Protein AF-A0A920LMZ7-F1 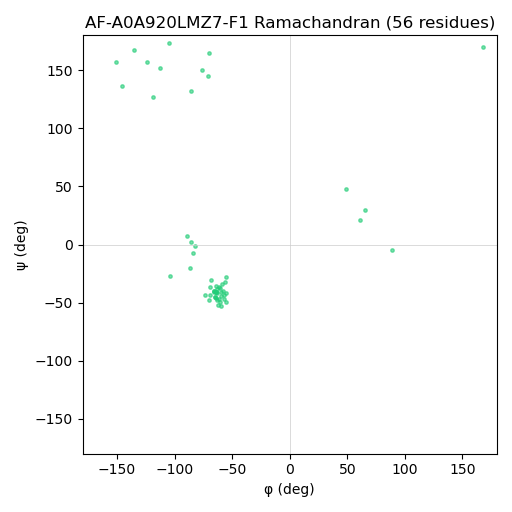(afdb_monomer)

Sequence (58 aa):
MSLIELKTFLAVIDYKGVTPAARELNITQPAITKRLINLKNFFGINTLYSRKKNGEFV

pLDDT: mean 96.55, std 2.7, range [83.25, 98.56]

Mean predicted aligned error: 2.24 Å

Nearest PDB structures (foldseek):
  4ihs-assembly1_B  TM=8.384E-01  e=5.808E-03  Acinetobacter baylyi ADP1
  4ihs-assembly3_C  TM=8.308E-01  e=7.621E-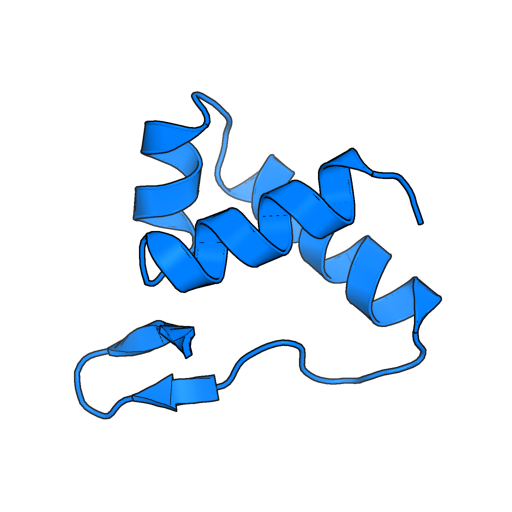03  Acinetobacter baylyi ADP1
  5y9s-assembly1_B  TM=8.176E-01  e=6.216E-03  Vibrio vulnificus CMCP6
  6xtv-assembly1_B  TM=8.416E-01  e=8.730E-03  Corynebacterium glutamicum MB001
  4wsz-assembly1_B  TM=8.537E-01  e=1.514E-01  unclassified

Solvent-accessible surface area (backbone atoms only — not comparable to full-atom values): 3301 Å² total; per-residue (Å²): 122,53,74,66,29,56,53,50,50,51,39,23,47,75,51,30,25,60,66,54,25,16,63,76,69,73,49,55,52,69,60,52,52,52,31,48,50,48,43,29,62,64,72,75,47,95,72,93,64,48,70,48,99,88,66,36,33,83

Foldseek 3Di:
DDPVLVVLLVLLQVLQHLVSSCVVVVHDSVVSVVSPVVVCVVVVHDDSWDADPVGGTD

Structure (mmCIF, N/CA/C/O backbone):
data_AF-A0A920LMZ7-F1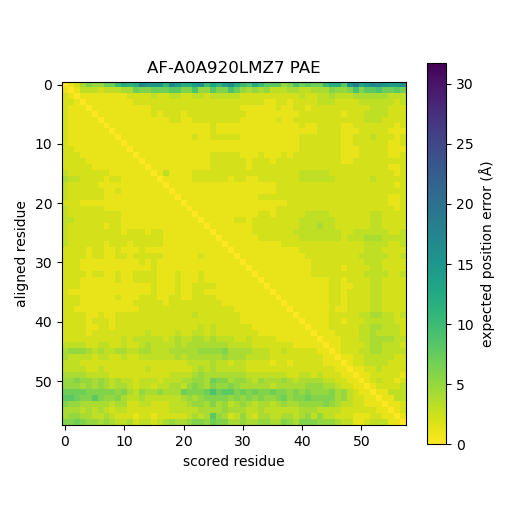
#
_entry.id   AF-A0A920LMZ7-F1
#
loop_
_atom_site.group_PDB
_atom_site.id
_atom_site.type_symbol
_atom_site.label_atom_id
_atom_site.label_alt_id
_atom_site.label_comp_id
_atom_site.label_asym_id
_atom_site.label_entity_id
_atom_site.label_seq_id
_atom_site.pdbx_PDB_ins_code
_atom_site.Cartn_x
_atom_site.Cartn_y
_atom_site.Cartn_z
_atom_site.occupancy
_atom_site.B_iso_or_equiv
_atom_site.auth_seq_id
_atom_site.auth_comp_id
_atom_site.auth_asym_id
_atom_site.auth_atom_id
_atom_site.pdbx_PDB_model_num
ATOM 1 N N . MET A 1 1 ? -13.762 8.631 -4.740 1.00 83.25 1 MET A N 1
ATOM 2 C CA . MET A 1 1 ? -13.394 7.249 -5.095 1.00 83.25 1 MET A CA 1
ATOM 3 C C . MET A 1 1 ? -13.548 7.047 -6.587 1.00 83.25 1 MET A C 1
ATOM 5 O O . MET A 1 1 ? -14.539 7.490 -7.155 1.00 83.25 1 MET A O 1
ATOM 9 N N . SER A 1 2 ? -12.585 6.369 -7.197 1.00 94.38 2 SER A N 1
ATOM 10 C CA . SER A 1 2 ? -12.605 5.919 -8.589 1.00 94.38 2 SER A CA 1
ATOM 11 C C . SER A 1 2 ? -12.401 4.403 -8.666 1.00 94.38 2 SER A C 1
ATOM 13 O O . SER A 1 2 ? -11.807 3.796 -7.774 1.00 94.38 2 SER A O 1
ATOM 15 N N . LEU A 1 3 ? -12.851 3.776 -9.758 1.00 96.31 3 LEU A N 1
ATOM 16 C CA . LEU A 1 3 ? -12.690 2.330 -9.970 1.00 96.31 3 LEU A CA 1
ATOM 17 C C . LEU A 1 3 ? -11.220 1.885 -9.894 1.00 96.31 3 LEU A C 1
ATOM 19 O O . LEU A 1 3 ? -10.921 0.778 -9.450 1.00 96.31 3 LEU A O 1
ATOM 23 N N . ILE A 1 4 ? -10.291 2.751 -10.304 1.00 96.81 4 ILE A N 1
ATOM 24 C CA . ILE A 1 4 ? -8.861 2.446 -10.280 1.00 96.81 4 ILE A CA 1
ATOM 25 C C . ILE A 1 4 ? -8.305 2.346 -8.854 1.00 96.81 4 ILE A C 1
ATOM 27 O O . ILE A 1 4 ? -7.396 1.554 -8.618 1.00 96.81 4 ILE A O 1
ATOM 31 N N . GLU A 1 5 ? -8.857 3.089 -7.893 1.00 97.56 5 GLU A N 1
ATOM 32 C CA . GLU A 1 5 ? -8.456 3.007 -6.483 1.00 97.56 5 GLU A CA 1
ATOM 33 C C . GLU A 1 5 ? -8.893 1.675 -5.873 1.00 97.56 5 GLU A C 1
ATOM 35 O O . GLU A 1 5 ? -8.083 1.004 -5.235 1.00 97.56 5 GLU A O 1
ATOM 40 N N . LEU A 1 6 ? -10.122 1.237 -6.164 1.00 97.50 6 LEU A N 1
ATOM 41 C CA . LEU A 1 6 ? -10.626 -0.061 -5.714 1.00 97.50 6 LEU A CA 1
ATOM 42 C C . LEU A 1 6 ? -9.844 -1.225 -6.343 1.00 97.50 6 LEU A C 1
ATOM 44 O O . LEU A 1 6 ? -9.410 -2.126 -5.632 1.00 97.50 6 LEU A O 1
ATOM 48 N N . LYS A 1 7 ? -9.582 -1.180 -7.657 1.00 97.56 7 LYS A N 1
ATOM 49 C CA . LYS A 1 7 ? -8.740 -2.183 -8.337 1.00 97.56 7 LYS A CA 1
ATOM 50 C C . LYS A 1 7 ? -7.315 -2.218 -7.784 1.00 97.56 7 LYS A C 1
ATOM 52 O O . LYS A 1 7 ? -6.733 -3.287 -7.662 1.00 97.56 7 LYS A O 1
ATOM 57 N N . THR A 1 8 ? -6.762 -1.055 -7.433 1.00 98.06 8 THR A N 1
ATOM 58 C CA . THR A 1 8 ? -5.434 -0.972 -6.810 1.00 98.06 8 THR A CA 1
ATOM 59 C C . THR A 1 8 ? -5.435 -1.625 -5.429 1.00 98.06 8 THR A C 1
ATOM 61 O O . THR A 1 8 ? -4.492 -2.337 -5.101 1.00 98.06 8 THR A O 1
ATOM 64 N N . PHE A 1 9 ? -6.490 -1.426 -4.634 1.00 98.12 9 PHE A N 1
ATOM 65 C CA . PHE A 1 9 ? -6.646 -2.121 -3.359 1.00 98.12 9 PHE A CA 1
ATOM 66 C C . PHE A 1 9 ? -6.715 -3.642 -3.534 1.00 98.12 9 PHE A C 1
ATOM 68 O O . PHE A 1 9 ? -5.941 -4.344 -2.890 1.00 98.12 9 PHE A O 1
ATOM 75 N N . LEU A 1 10 ? -7.555 -4.141 -4.448 1.00 98.00 10 LEU A N 1
ATOM 76 C CA . LEU A 1 10 ? -7.646 -5.579 -4.732 1.00 98.00 10 LEU A CA 1
ATOM 77 C C . LEU A 1 10 ? -6.291 -6.160 -5.150 1.00 98.00 10 LEU A C 1
ATOM 79 O O . LEU A 1 10 ? -5.841 -7.130 -4.555 1.00 98.00 10 LEU A O 1
ATOM 83 N N . ALA A 1 11 ? -5.575 -5.494 -6.059 1.00 98.25 11 ALA A N 1
ATOM 84 C CA . ALA A 1 11 ? -4.239 -5.919 -6.470 1.00 98.25 11 ALA A CA 1
ATOM 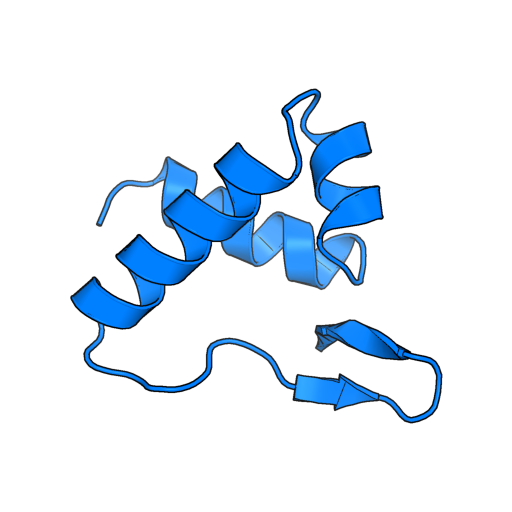85 C C . ALA A 1 11 ? -3.251 -5.997 -5.290 1.00 98.25 11 ALA A C 1
ATOM 87 O O . ALA A 1 11 ? -2.457 -6.927 -5.201 1.00 98.25 11 ALA A O 1
ATOM 88 N N . VAL A 1 12 ? -3.296 -5.048 -4.353 1.00 98.38 12 VAL A N 1
ATOM 89 C CA . VAL A 1 12 ? -2.432 -5.066 -3.157 1.00 98.38 12 VAL A CA 1
ATOM 90 C C . VAL A 1 12 ? -2.726 -6.274 -2.264 1.00 98.38 12 VAL A C 1
ATOM 92 O O . VAL A 1 12 ? -1.790 -6.842 -1.698 1.00 98.38 12 VAL A O 1
ATOM 95 N N . ILE A 1 13 ? -3.989 -6.690 -2.162 1.00 98.19 13 ILE A N 1
ATOM 96 C CA . ILE A 1 13 ? -4.390 -7.896 -1.424 1.00 98.19 13 ILE A CA 1
ATOM 97 C C . ILE A 1 13 ? -4.010 -9.171 -2.184 1.00 98.19 13 ILE A C 1
ATOM 99 O O . ILE A 1 13 ? -3.479 -10.110 -1.581 1.00 98.19 13 ILE A O 1
ATOM 103 N N . ASP A 1 14 ? -4.237 -9.212 -3.494 1.00 98.25 14 ASP A N 1
ATOM 104 C CA . ASP A 1 14 ? -3.951 -10.376 -4.339 1.00 98.25 14 ASP A CA 1
ATOM 105 C C . ASP A 1 14 ? -2.449 -10.663 -4.379 1.00 98.25 14 ASP A C 1
ATOM 107 O O . ASP A 1 14 ? -2.017 -11.787 -4.118 1.00 98.25 14 ASP A O 1
ATOM 111 N N . TYR A 1 15 ? -1.645 -9.617 -4.573 1.00 98.19 15 TYR A N 1
ATOM 112 C CA . TYR A 1 15 ? -0.186 -9.695 -4.628 1.00 98.19 15 TYR A CA 1
ATOM 113 C C . TYR A 1 15 ? 0.499 -9.529 -3.266 1.00 98.19 15 TYR A C 1
ATOM 115 O O . TYR A 1 15 ? 1.725 -9.458 -3.197 1.00 98.19 15 TYR A O 1
ATOM 123 N N . LYS A 1 16 ? -0.270 -9.490 -2.171 1.00 97.69 16 LYS A N 1
ATOM 124 C CA . LYS A 1 16 ? 0.225 -9.504 -0.781 1.00 97.69 16 LYS A CA 1
ATOM 125 C C . LYS A 1 16 ? 1.128 -8.330 -0.385 1.00 97.69 16 LYS A C 1
ATOM 127 O O . LYS A 1 16 ? 1.849 -8.420 0.611 1.00 97.69 16 LYS A O 1
ATOM 132 N N . GLY A 1 17 ? 1.076 -7.206 -1.098 1.00 97.44 17 GLY A N 1
ATOM 133 C CA . GLY A 1 17 ? 1.843 -6.014 -0.745 1.00 97.44 17 GLY A CA 1
ATOM 134 C C . GLY A 1 17 ? 1.879 -4.928 -1.817 1.00 97.44 17 GLY A C 1
ATOM 135 O O . GLY A 1 17 ? 1.507 -5.134 -2.968 1.00 97.44 17 GLY A O 1
ATOM 136 N N . VAL A 1 18 ? 2.387 -3.751 -1.436 1.00 97.81 18 VAL A N 1
ATOM 137 C CA . VAL A 1 18 ? 2.500 -2.578 -2.326 1.00 97.81 18 VAL A CA 1
ATOM 138 C C . VAL A 1 18 ? 3.554 -2.777 -3.412 1.00 97.81 18 VAL A C 1
ATOM 140 O O . VAL A 1 18 ? 3.278 -2.524 -4.578 1.00 97.81 18 VAL A O 1
ATOM 143 N N . THR A 1 19 ? 4.752 -3.242 -3.055 1.00 97.88 19 THR A N 1
ATOM 144 C CA . THR A 1 19 ? 5.841 -3.484 -4.016 1.00 97.88 19 THR A CA 1
ATOM 145 C C . THR A 1 19 ? 5.478 -4.504 -5.099 1.00 97.88 19 THR A C 1
ATOM 147 O O . THR A 1 19 ? 5.623 -4.164 -6.275 1.00 97.88 19 THR A O 1
ATOM 150 N N . PRO A 1 20 ? 4.999 -5.721 -4.767 1.00 97.94 20 PRO A N 1
ATOM 151 C CA . PRO A 1 20 ? 4.602 -6.682 -5.793 1.00 97.94 20 PRO A CA 1
ATOM 152 C C . PRO A 1 20 ? 3.417 -6.168 -6.623 1.00 97.94 20 PRO A C 1
ATOM 154 O O . PRO A 1 20 ? 3.492 -6.216 -7.844 1.00 97.94 20 PRO A O 1
ATOM 157 N N . ALA A 1 21 ? 2.404 -5.535 -6.019 1.00 98.38 21 ALA A N 1
ATOM 158 C CA . ALA A 1 21 ? 1.307 -4.942 -6.789 1.00 98.38 21 ALA A CA 1
ATOM 159 C C . ALA A 1 21 ? 1.766 -3.826 -7.747 1.00 98.38 21 ALA A C 1
ATOM 161 O O . ALA A 1 21 ? 1.242 -3.710 -8.850 1.00 98.38 21 ALA A O 1
ATOM 162 N N . ALA A 1 22 ? 2.752 -3.011 -7.361 1.00 98.44 22 ALA A N 1
ATOM 163 C CA . ALA A 1 22 ? 3.305 -1.956 -8.215 1.00 98.44 22 ALA A CA 1
ATOM 164 C C . ALA A 1 22 ? 3.994 -2.539 -9.455 1.00 98.44 22 ALA A C 1
ATOM 166 O O . ALA A 1 22 ? 3.800 -2.035 -10.562 1.00 98.44 22 ALA A O 1
ATOM 167 N N . ARG A 1 23 ? 4.739 -3.636 -9.273 1.00 98.31 23 ARG A N 1
ATOM 168 C CA . ARG A 1 23 ? 5.377 -4.378 -10.364 1.00 98.31 23 ARG A CA 1
ATOM 169 C C . ARG A 1 23 ? 4.342 -4.971 -11.322 1.00 98.31 23 ARG A C 1
ATOM 171 O O . ARG A 1 23 ? 4.470 -4.774 -12.525 1.00 98.31 23 ARG A O 1
ATOM 178 N N . GLU A 1 24 ? 3.314 -5.628 -10.793 1.00 98.00 24 GLU A N 1
ATOM 179 C CA . GLU A 1 24 ? 2.278 -6.295 -11.598 1.00 98.00 24 GLU A CA 1
ATOM 180 C C . GLU A 1 24 ? 1.374 -5.301 -12.337 1.00 98.00 24 GLU A C 1
ATOM 182 O O . GLU A 1 24 ? 1.009 -5.511 -13.490 1.00 98.00 24 GLU A O 1
ATOM 187 N N . LEU A 1 25 ? 1.059 -4.166 -11.709 1.00 96.56 25 LEU A N 1
ATOM 188 C CA . LEU A 1 25 ? 0.279 -3.095 -12.334 1.00 96.56 25 LEU A CA 1
ATOM 189 C C . LEU A 1 25 ? 1.121 -2.160 -13.219 1.00 96.56 25 LEU A C 1
ATOM 191 O O . LEU A 1 25 ? 0.564 -1.221 -13.787 1.00 96.56 2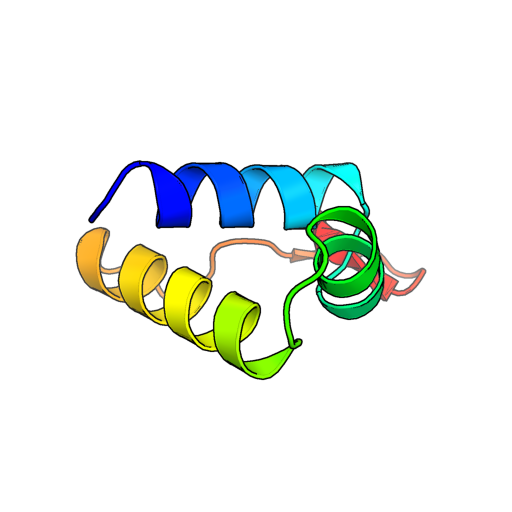5 LEU A O 1
ATOM 195 N N . ASN A 1 26 ? 2.436 -2.386 -13.318 1.00 97.88 26 ASN A N 1
ATOM 196 C CA . ASN A 1 26 ? 3.395 -1.548 -14.042 1.00 97.88 26 ASN A CA 1
ATOM 197 C C . ASN A 1 26 ? 3.276 -0.046 -13.703 1.00 97.88 26 ASN A C 1
ATOM 199 O O . ASN A 1 26 ? 3.211 0.823 -14.575 1.00 97.88 26 ASN A O 1
ATOM 203 N N . ILE A 1 27 ? 3.207 0.263 -12.407 1.00 97.88 27 ILE A N 1
ATOM 204 C CA . ILE A 1 27 ? 3.160 1.632 -11.881 1.00 97.88 27 ILE A CA 1
ATOM 205 C C . ILE A 1 27 ? 4.107 1.777 -10.695 1.00 97.88 27 ILE A C 1
ATOM 207 O O . ILE A 1 27 ? 4.602 0.809 -10.129 1.00 97.88 27 ILE A O 1
ATOM 211 N N . THR A 1 28 ? 4.363 3.011 -10.279 1.00 98.50 28 THR A N 1
ATOM 212 C CA . THR A 1 28 ? 5.251 3.267 -9.145 1.00 98.50 28 THR A CA 1
ATOM 213 C C . THR A 1 28 ? 4.560 2.961 -7.809 1.00 98.50 28 THR A C 1
ATOM 215 O O . THR A 1 28 ? 3.349 3.141 -7.655 1.00 98.50 28 THR A O 1
ATOM 218 N N . GLN A 1 29 ? 5.333 2.554 -6.795 1.00 98.38 29 GLN A N 1
ATOM 219 C CA . GLN A 1 29 ? 4.806 2.356 -5.435 1.00 98.38 29 GLN A CA 1
ATOM 220 C C . GLN A 1 29 ? 4.108 3.616 -4.871 1.00 98.38 29 GLN A C 1
ATOM 222 O O . GLN A 1 29 ? 3.017 3.474 -4.317 1.00 98.38 29 GLN A O 1
ATOM 227 N N . PRO A 1 30 ? 4.627 4.855 -5.058 1.00 98.56 30 PRO A N 1
ATOM 228 C CA . PRO A 1 30 ? 3.918 6.068 -4.641 1.00 98.56 30 PRO A CA 1
ATOM 229 C C . PRO A 1 30 ? 2.539 6.240 -5.290 1.00 98.56 30 PRO A C 1
ATOM 231 O O . PRO A 1 30 ? 1.618 6.729 -4.634 1.00 98.56 30 PRO A O 1
ATOM 234 N N . ALA A 1 31 ? 2.361 5.817 -6.549 1.00 98.12 31 ALA A N 1
ATOM 235 C CA . ALA A 1 31 ? 1.058 5.866 -7.212 1.00 98.12 31 ALA A CA 1
ATOM 236 C C . ALA A 1 31 ? 0.048 4.922 -6.540 1.00 98.12 31 ALA A C 1
ATOM 238 O O . ALA A 1 31 ? -1.104 5.313 -6.337 1.00 98.12 31 ALA A O 1
ATOM 239 N N . ILE A 1 32 ? 0.480 3.721 -6.137 1.00 98.19 32 ILE A N 1
ATOM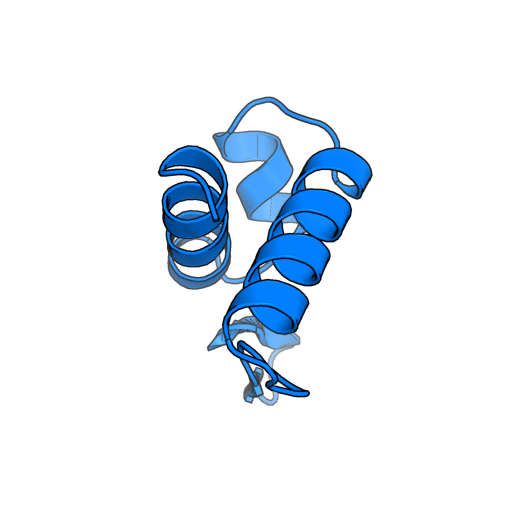 240 C CA . ILE A 1 32 ? -0.347 2.803 -5.341 1.00 98.19 32 ILE A CA 1
ATOM 241 C C . ILE A 1 32 ? -0.694 3.422 -3.989 1.00 98.19 32 ILE A C 1
ATOM 243 O O . ILE A 1 32 ? -1.875 3.522 -3.654 1.00 98.19 32 ILE A O 1
ATOM 247 N N . THR A 1 33 ? 0.302 3.898 -3.239 1.00 97.88 33 THR A N 1
ATOM 248 C CA . THR A 1 33 ? 0.087 4.485 -1.908 1.00 97.88 33 THR A CA 1
ATOM 249 C C . THR A 1 33 ? -0.895 5.654 -1.960 1.00 97.88 33 THR A C 1
ATOM 251 O O . THR A 1 33 ? -1.818 5.713 -1.148 1.00 97.88 33 THR A O 1
ATOM 254 N N . LYS A 1 34 ? -0.775 6.543 -2.957 1.00 98.12 34 LYS A N 1
ATOM 255 C CA . LYS A 1 34 ? -1.714 7.658 -3.156 1.00 98.12 34 LYS A CA 1
ATOM 256 C C . LYS A 1 34 ? -3.148 7.168 -3.379 1.00 98.12 34 LYS A C 1
ATOM 258 O O . LYS A 1 34 ? -4.072 7.695 -2.767 1.00 98.12 34 LYS A O 1
ATOM 263 N N . ARG A 1 35 ? -3.340 6.142 -4.215 1.00 97.88 35 ARG A N 1
ATOM 264 C CA . ARG A 1 35 ? -4.668 5.560 -4.480 1.00 97.88 35 ARG A CA 1
ATOM 265 C C . ARG A 1 35 ? -5.281 4.921 -3.231 1.00 97.88 35 ARG A C 1
ATOM 267 O O . ARG A 1 35 ? -6.467 5.109 -2.983 1.00 97.88 35 ARG A O 1
ATOM 274 N N . LEU A 1 36 ? -4.484 4.219 -2.425 1.00 97.69 36 LEU A N 1
ATOM 275 C CA . LEU A 1 36 ? -4.941 3.627 -1.162 1.00 97.69 36 LEU A CA 1
ATOM 276 C C . LEU A 1 36 ? -5.322 4.697 -0.126 1.00 97.69 36 LEU A C 1
ATOM 278 O O . LEU A 1 36 ? -6.332 4.552 0.559 1.00 97.69 36 LEU A O 1
ATOM 282 N N . ILE A 1 37 ? -4.554 5.789 -0.034 1.00 97.62 37 ILE A N 1
ATOM 283 C CA . ILE A 1 37 ? -4.884 6.935 0.831 1.00 97.62 37 ILE A CA 1
ATOM 284 C C . ILE A 1 37 ? -6.211 7.565 0.401 1.00 97.62 37 ILE A C 1
ATOM 286 O O . ILE A 1 37 ? -7.084 7.781 1.239 1.00 97.62 37 ILE A O 1
ATOM 290 N N . ASN A 1 38 ? -6.403 7.806 -0.896 1.00 97.81 38 ASN A N 1
ATOM 291 C CA . ASN A 1 38 ? -7.666 8.341 -1.402 1.00 97.81 38 ASN A CA 1
ATOM 292 C C . ASN A 1 38 ? -8.851 7.422 -1.081 1.00 97.81 38 ASN A C 1
ATOM 294 O O . ASN A 1 38 ? -9.919 7.904 -0.704 1.00 97.81 38 ASN A O 1
ATOM 298 N N . LEU A 1 39 ? -8.658 6.105 -1.207 1.00 97.69 39 LEU A N 1
ATOM 299 C CA . LEU A 1 39 ? -9.686 5.116 -0.899 1.00 97.69 39 LEU A CA 1
ATOM 300 C C . LEU A 1 39 ? -10.049 5.132 0.594 1.00 97.69 39 LEU A C 1
ATOM 302 O O . LEU A 1 39 ? -11.231 5.183 0.927 1.00 97.69 39 LEU A O 1
ATOM 306 N N . LYS A 1 40 ? -9.050 5.179 1.487 1.00 97.38 40 LYS A N 1
ATOM 307 C CA . LYS A 1 40 ? -9.262 5.360 2.935 1.00 97.38 40 LYS A CA 1
ATOM 308 C C . LYS A 1 40 ? -10.072 6.614 3.240 1.00 97.38 40 LYS A C 1
ATOM 310 O O . LYS A 1 40 ? -11.054 6.543 3.973 1.00 97.38 40 LYS A O 1
ATOM 315 N N . ASN A 1 41 ? -9.662 7.740 2.658 1.00 97.38 41 ASN A N 1
ATOM 316 C CA . ASN A 1 41 ? -10.295 9.035 2.890 1.00 97.38 41 ASN A CA 1
ATOM 317 C C . ASN A 1 41 ? -11.749 9.038 2.413 1.00 97.38 41 ASN A C 1
ATOM 319 O O . ASN A 1 41 ? -12.607 9.596 3.086 1.00 97.38 41 ASN A O 1
ATOM 323 N N . PHE A 1 42 ? -12.037 8.382 1.287 1.00 97.38 42 PHE A N 1
ATOM 324 C 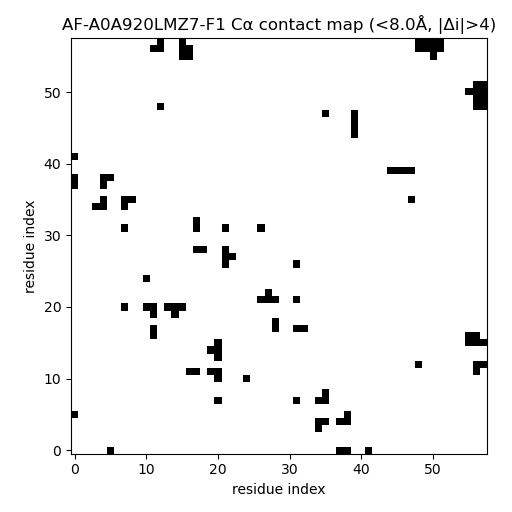CA . PHE A 1 42 ? -13.400 8.261 0.780 1.00 97.38 42 PHE A CA 1
ATOM 325 C C . PHE A 1 42 ? -14.319 7.482 1.729 1.00 97.38 42 PHE A C 1
ATOM 327 O O . PHE A 1 42 ? -15.457 7.892 1.933 1.00 97.38 42 PHE A O 1
ATOM 334 N N . PHE A 1 43 ? -13.835 6.384 2.315 1.00 97.00 43 PHE A N 1
ATOM 335 C CA . PHE A 1 43 ? -14.619 5.584 3.262 1.00 97.00 43 PHE A CA 1
ATOM 336 C C . PHE A 1 43 ? -14.576 6.112 4.705 1.00 97.00 43 PHE A C 1
ATOM 338 O O . PHE A 1 43 ? -15.287 5.586 5.555 1.00 97.00 43 PHE A O 1
ATOM 345 N N . GLY A 1 44 ? -13.752 7.123 5.003 1.00 97.50 44 GLY A N 1
ATOM 346 C CA . GLY A 1 44 ? -13.584 7.646 6.362 1.00 97.50 44 GLY A CA 1
ATOM 347 C C . GLY A 1 44 ? -12.946 6.644 7.332 1.00 97.50 44 GLY A C 1
ATOM 348 O O . GLY A 1 44 ? -13.241 6.672 8.524 1.00 97.50 44 GLY A O 1
ATOM 349 N N . ILE A 1 45 ? -12.092 5.742 6.832 1.00 96.94 45 ILE A N 1
ATOM 350 C CA . ILE A 1 45 ? -11.477 4.666 7.626 1.00 96.94 45 ILE A CA 1
ATOM 351 C C . ILE A 1 45 ? -9.966 4.837 7.785 1.00 96.94 45 ILE A C 1
ATOM 353 O O . ILE A 1 45 ? -9.259 5.343 6.910 1.00 96.94 45 ILE A O 1
ATOM 357 N N . ASN A 1 46 ? -9.438 4.319 8.894 1.00 94.38 46 ASN A N 1
ATOM 358 C CA . ASN A 1 46 ? -8.013 4.410 9.214 1.00 94.38 46 ASN A CA 1
ATOM 359 C C . ASN A 1 46 ? -7.167 3.286 8.604 1.00 94.38 46 ASN A C 1
ATOM 361 O O . ASN A 1 46 ? -5.959 3.463 8.435 1.00 94.38 46 ASN A O 1
ATOM 365 N N . THR A 1 47 ? -7.769 2.162 8.218 1.00 94.75 47 THR A N 1
ATOM 366 C CA . THR A 1 47 ? -7.027 0.975 7.776 1.00 94.75 47 THR A CA 1
ATOM 367 C C . THR A 1 47 ? -7.800 0.244 6.682 1.00 94.75 47 THR A C 1
ATOM 369 O O . THR A 1 47 ? -9.007 0.080 6.803 1.00 94.75 47 THR A O 1
ATOM 372 N N . LEU A 1 48 ? -7.104 -0.181 5.621 1.00 95.38 48 LEU A N 1
ATOM 373 C CA . LEU A 1 48 ? -7.672 -0.978 4.519 1.00 95.38 48 LEU A CA 1
ATOM 374 C C . LEU A 1 48 ? -7.291 -2.461 4.587 1.00 95.38 48 LEU A C 1
ATOM 376 O O . LEU A 1 48 ? -8.006 -3.298 4.059 1.00 95.38 48 LEU A O 1
ATOM 380 N N . TYR A 1 49 ? -6.145 -2.767 5.190 1.00 94.44 49 TYR A N 1
ATOM 381 C CA . TYR A 1 49 ? -5.573 -4.104 5.282 1.00 94.44 49 TYR A CA 1
ATOM 382 C C . TYR A 1 49 ? -4.731 -4.213 6.549 1.00 94.44 49 TYR A C 1
ATOM 384 O O . TYR A 1 49 ? -4.236 -3.221 7.091 1.00 94.44 49 TYR A O 1
ATOM 392 N N . SER A 1 50 ? -4.549 -5.438 6.999 1.00 95.06 50 SER A N 1
ATOM 393 C CA . SER A 1 50 ? -3.673 -5.834 8.088 1.00 95.06 50 SER A CA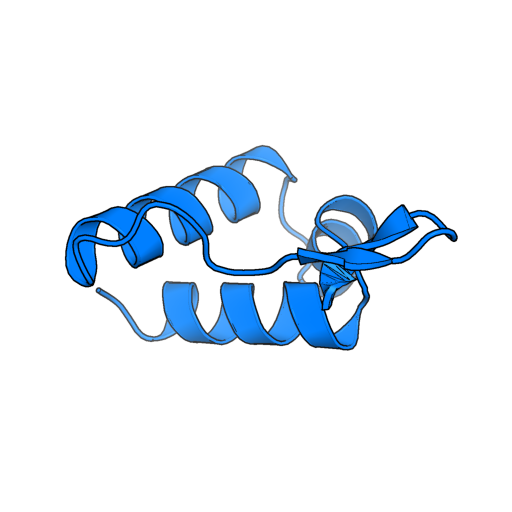 1
ATOM 394 C C . SER A 1 50 ? -2.407 -6.502 7.543 1.00 95.06 50 SER A C 1
ATOM 396 O O . SER A 1 50 ? -2.266 -6.732 6.340 1.00 95.06 50 SER A O 1
ATOM 398 N N . ARG A 1 51 ? -1.447 -6.790 8.427 1.00 94.38 51 ARG A N 1
ATOM 399 C CA . ARG A 1 51 ? -0.209 -7.483 8.069 1.00 94.38 51 ARG A CA 1
ATOM 400 C C . ARG A 1 51 ? -0.106 -8.798 8.829 1.00 94.38 51 ARG A C 1
ATOM 402 O O . ARG A 1 51 ? -0.182 -8.812 10.057 1.00 94.38 51 ARG A O 1
ATOM 409 N N . LYS A 1 52 ? 0.108 -9.896 8.109 1.00 94.94 52 LYS A N 1
ATOM 410 C CA . LYS A 1 52 ? 0.422 -11.202 8.702 1.00 94.94 52 LYS A CA 1
ATOM 411 C C . LYS A 1 52 ? 1.822 -11.204 9.323 1.00 94.94 52 LYS A C 1
ATOM 413 O O . LYS A 1 52 ? 2.670 -10.376 8.996 1.00 94.94 52 LYS A O 1
ATOM 418 N N . LYS A 1 53 ? 2.103 -12.209 10.164 1.00 93.44 53 LYS A N 1
ATOM 419 C CA . LYS A 1 53 ? 3.433 -12.421 10.774 1.00 93.44 53 LYS A CA 1
ATOM 420 C C . LYS A 1 53 ? 4.568 -12.539 9.742 1.00 93.44 53 LYS A C 1
ATOM 422 O O . LYS A 1 53 ? 5.694 -12.178 10.047 1.00 93.44 53 LYS A O 1
ATOM 427 N N . ASN A 1 54 ? 4.265 -13.007 8.530 1.00 91.12 54 ASN A N 1
ATOM 428 C CA . ASN A 1 54 ? 5.209 -13.132 7.412 1.00 91.12 54 ASN A CA 1
ATOM 429 C C . ASN A 1 54 ? 5.366 -11.839 6.578 1.00 91.12 54 ASN A C 1
ATOM 431 O O . ASN A 1 54 ? 6.090 -11.841 5.589 1.00 91.12 54 ASN A O 1
ATOM 435 N N . GLY A 1 55 ? 4.699 -10.739 6.946 1.00 89.75 55 GLY A N 1
ATOM 436 C CA . GLY A 1 55 ? 4.803 -9.450 6.256 1.00 89.75 55 GLY A CA 1
ATOM 437 C C . GLY A 1 55 ? 3.817 -9.234 5.101 1.00 89.75 55 GLY A C 1
ATOM 438 O O . GLY A 1 55 ? 3.762 -8.121 4.567 1.00 89.75 55 GLY A O 1
ATOM 439 N N . GLU A 1 56 ? 3.016 -10.240 4.751 1.00 94.56 56 GLU A N 1
ATOM 440 C CA . GLU A 1 56 ? 1.990 -10.145 3.707 1.00 94.56 56 GLU A CA 1
ATOM 441 C C . GLU A 1 56 ? 0.808 -9.282 4.141 1.00 94.56 56 GLU A C 1
ATOM 443 O O . GLU A 1 56 ? 0.406 -9.297 5.309 1.00 94.56 56 GLU A O 1
ATOM 448 N N . PHE A 1 57 ? 0.236 -8.551 3.187 1.00 95.00 57 PHE A N 1
ATOM 449 C CA . PHE A 1 57 ? -0.969 -7.756 3.413 1.00 95.00 57 PHE A CA 1
ATOM 450 C C . PHE A 1 57 ? -2.218 -8.629 3.225 1.00 95.00 57 PHE A C 1
ATOM 452 O O . PHE A 1 57 ? -2.304 -9.362 2.234 1.00 95.00 57 PHE A O 1
ATOM 459 N N . VAL A 1 58 ? -3.157 -8.556 4.179 1.00 89.69 58 VAL A N 1
ATOM 460 C CA . VAL A 1 58 ? -4.460 -9.255 4.162 1.00 89.69 58 VAL A CA 1
ATOM 461 C C . VAL A 1 58 ? -5.591 -8.422 4.730 1.00 89.69 58 VAL A C 1
ATOM 463 O O . VAL A 1 58 ? -5.341 -7.660 5.692 1.00 89.69 58 VAL A O 1
#

Secondary structure (DSSP, 8-state):
--HHHHHHHHHHHHTTSHHHHHHHTTS-HHHHHHHHHHHHHHHT-S-S--B-TTS-B-

Radius 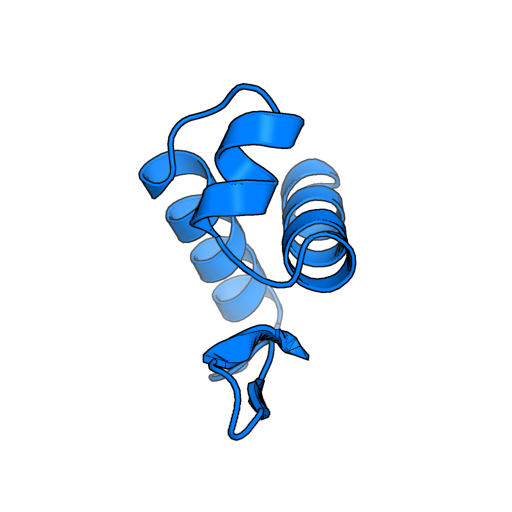of gyration: 10.72 Å; Cα contacts (8 Å, |Δi|>4): 58; chains: 1; bounding box: 20×22×25 Å